Protein AF-A0AAI9LLB9-F1 (afdb_monomer_lite)

Radius of gyration: 18.87 Å; chains: 1; bounding box: 42×25×64 Å

pLDDT: mean 78.66, std 14.02, range [42.91, 91.62]

Sequence (119 aa):
MKSTIIDCLAELGWQKDSIVDAFSKTFETVVAPKKASVWLS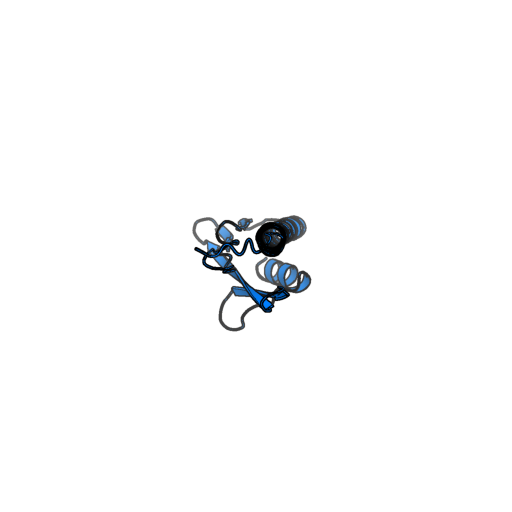FDQEGNRWWLRNGEFTSAGENVLAACHAIIPIGMPPNEIQKAVDALVAEMEYRITGAYSVRLLRQRDADTAPSSTSPF

Foldseek 3Di:
DLVLLVVLCVVVVWDADPPFQKTWDWDDAPVGIWIWIWHWDQDPVQQWIKTADTATDDPHDGQCNPQMFIGHPPRDSVVSSVRSVVSVVVVVVSVVVSRVVVVVVVVVVVPDDPPDDDD

Structure (mmCIF, N/CA/C/O backbone):
data_AF-A0AAI9LLB9-F1
#
_entry.id   AF-A0AAI9LLB9-F1
#
loop_
_atom_site.group_PDB
_atom_site.id
_atom_site.type_symbol
_atom_site.label_atom_id
_atom_site.label_alt_id
_atom_site.label_comp_id
_atom_site.label_asym_id
_atom_site.label_entity_id
_atom_site.label_seq_id
_atom_site.pdbx_PDB_ins_code
_atom_site.Cartn_x
_atom_site.Cartn_y
_atom_site.Cartn_z
_atom_site.occupancy
_atom_site.B_iso_or_equiv
_atom_site.auth_seq_id
_atom_site.auth_comp_id
_atom_site.auth_asym_id
_atom_site.auth_atom_id
_atom_site.pdbx_PDB_model_num
ATOM 1 N N . MET A 1 1 ? -6.741 -1.354 15.235 1.00 82.75 1 MET A N 1
ATOM 2 C CA . MET A 1 1 ? -6.997 -0.714 13.925 1.00 82.75 1 MET A CA 1
ATOM 3 C C . MET A 1 1 ? -5.705 -0.260 13.266 1.00 82.75 1 MET A C 1
ATOM 5 O O . MET A 1 1 ? -5.328 -0.900 12.303 1.00 82.75 1 MET A O 1
ATOM 9 N N . LYS A 1 2 ? -4.983 0.754 13.777 1.00 85.62 2 LYS A N 1
ATOM 10 C CA . LYS A 1 2 ? -3.661 1.112 13.218 1.00 85.62 2 LYS A CA 1
ATOM 11 C C . LYS A 1 2 ? -2.692 -0.079 13.213 1.00 85.62 2 LYS A C 1
ATOM 13 O O . LYS A 1 2 ? -2.080 -0.346 12.191 1.00 85.62 2 LYS A O 1
ATOM 18 N N . SER A 1 3 ? -2.603 -0.798 14.337 1.00 86.38 3 SER A N 1
ATOM 19 C CA . SER A 1 3 ? -1.828 -2.044 14.451 1.00 86.38 3 SER A CA 1
ATOM 20 C C . SER A 1 3 ? -2.258 -3.071 13.411 1.00 86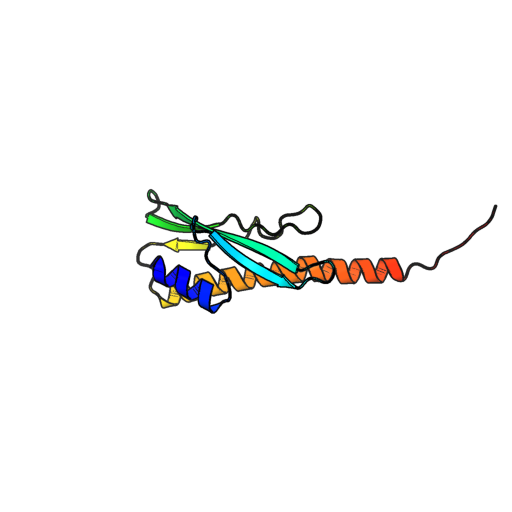.38 3 SER A C 1
ATOM 22 O O . SER A 1 3 ? -1.429 -3.525 12.655 1.00 86.38 3 SER A O 1
ATOM 24 N N . THR A 1 4 ? -3.562 -3.307 13.270 1.00 88.94 4 THR A N 1
ATOM 25 C CA . THR A 1 4 ? -4.120 -4.203 12.250 1.00 88.94 4 THR A CA 1
ATOM 26 C C . THR A 1 4 ? -3.649 -3.839 10.841 1.00 88.94 4 THR A C 1
ATOM 28 O O . THR A 1 4 ? -3.174 -4.705 10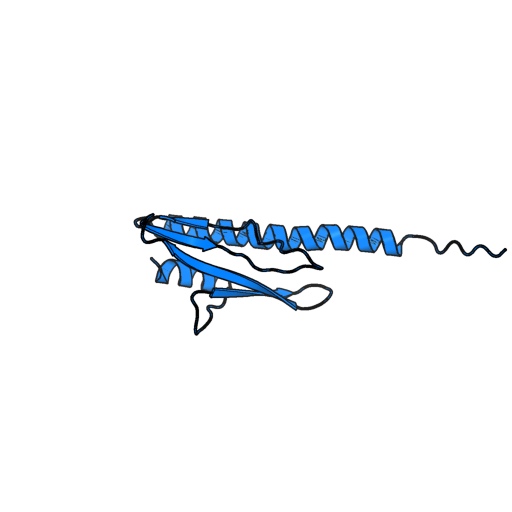.133 1.00 88.94 4 THR A O 1
ATOM 31 N N . ILE A 1 5 ? -3.702 -2.559 10.451 1.00 87.62 5 ILE A N 1
ATOM 32 C CA . ILE A 1 5 ? -3.212 -2.109 9.135 1.00 87.62 5 ILE A CA 1
ATOM 33 C C . ILE A 1 5 ? -1.702 -2.366 8.988 1.00 87.62 5 ILE A C 1
ATOM 35 O O . ILE A 1 5 ? -1.258 -2.804 7.930 1.00 87.62 5 ILE A O 1
ATOM 39 N N . ILE A 1 6 ? -0.920 -2.093 10.040 1.00 90.25 6 ILE A N 1
ATOM 40 C CA . ILE A 1 6 ? 0.526 -2.369 10.078 1.00 90.25 6 ILE A CA 1
ATOM 41 C C . ILE A 1 6 ? 0.792 -3.868 9.899 1.00 90.25 6 ILE A C 1
ATOM 43 O O . ILE A 1 6 ? 1.648 -4.227 9.097 1.00 90.25 6 ILE A O 1
ATOM 47 N N . ASP A 1 7 ? 0.058 -4.714 10.618 1.00 90.75 7 ASP A N 1
ATOM 48 C CA . ASP A 1 7 ? 0.217 -6.166 10.609 1.00 90.75 7 ASP A CA 1
ATOM 49 C C . ASP A 1 7 ? -0.132 -6.729 9.221 1.00 90.75 7 ASP A C 1
ATOM 51 O O . ASP A 1 7 ? 0.679 -7.448 8.644 1.00 90.75 7 ASP A O 1
ATOM 55 N N . CYS A 1 8 ? -1.249 -6.296 8.616 1.00 91.12 8 CYS A N 1
ATOM 56 C CA . CYS A 1 8 ? -1.618 -6.670 7.244 1.00 91.12 8 CYS A CA 1
ATOM 57 C C . CYS A 1 8 ? -0.514 -6.303 6.235 1.00 91.12 8 CYS A C 1
ATOM 59 O O . CYS A 1 8 ? -0.158 -7.092 5.365 1.00 91.12 8 CYS A O 1
ATOM 61 N N . LEU A 1 9 ? 0.048 -5.094 6.340 1.00 89.06 9 LEU A N 1
ATOM 62 C CA . LEU A 1 9 ? 1.127 -4.650 5.454 1.00 89.06 9 LEU A CA 1
ATOM 63 C C . LEU A 1 9 ? 2.407 -5.469 5.665 1.00 89.06 9 LEU A C 1
ATOM 65 O O . LEU A 1 9 ? 3.056 -5.850 4.688 1.00 89.06 9 LEU A O 1
ATOM 69 N N . ALA A 1 10 ? 2.750 -5.769 6.918 1.00 90.38 10 ALA A N 1
ATOM 70 C CA . ALA A 1 10 ? 3.906 -6.587 7.261 1.00 90.38 10 ALA A CA 1
ATOM 71 C C . ALA A 1 10 ? 3.779 -8.018 6.715 1.00 90.38 10 ALA A C 1
ATOM 73 O O . ALA A 1 10 ? 4.741 -8.534 6.144 1.00 90.38 10 ALA A O 1
ATOM 74 N N . GLU A 1 11 ? 2.594 -8.627 6.810 1.00 91.19 11 GLU A N 1
ATOM 75 C CA . GLU A 1 11 ? 2.294 -9.944 6.229 1.00 91.19 11 GLU A CA 1
ATOM 76 C C . GLU A 1 11 ? 2.462 -9.961 4.702 1.00 91.19 11 GLU A C 1
ATOM 78 O O . GLU A 1 11 ? 2.940 -10.942 4.134 1.00 91.19 11 GLU A O 1
ATOM 83 N N . LEU A 1 12 ? 2.162 -8.845 4.033 1.00 88.62 12 LEU A N 1
ATOM 84 C CA . LEU A 1 12 ? 2.352 -8.662 2.589 1.00 88.62 12 LEU A CA 1
ATOM 85 C C . LEU A 1 12 ? 3.792 -8.260 2.201 1.00 88.62 12 LEU A C 1
ATOM 87 O O . LEU A 1 12 ? 4.075 -7.947 1.035 1.00 88.62 12 LEU A O 1
ATOM 91 N N . GLY A 1 13 ? 4.716 -8.262 3.166 1.00 88.44 13 GLY A N 1
ATOM 92 C CA . GLY A 1 13 ? 6.140 -7.991 2.967 1.00 88.44 13 GLY A CA 1
ATOM 93 C C . GLY A 1 13 ? 6.510 -6.509 2.915 1.00 88.44 13 GLY A C 1
ATOM 94 O O . GLY A 1 13 ? 7.606 -6.174 2.462 1.00 88.44 13 GLY A O 1
ATOM 95 N N . TRP A 1 14 ? 5.625 -5.611 3.352 1.00 90.56 14 TRP A N 1
ATOM 96 C CA . TRP A 1 14 ? 5.940 -4.191 3.484 1.00 90.56 14 TRP A CA 1
ATOM 97 C C . TRP A 1 14 ? 6.598 -3.905 4.833 1.00 90.56 14 TRP A C 1
ATOM 99 O O . TRP A 1 14 ? 6.078 -4.227 5.897 1.00 90.56 14 TRP A O 1
ATOM 109 N N . GLN A 1 15 ? 7.748 -3.245 4.792 1.00 90.69 15 GLN A N 1
ATOM 110 C CA . GLN A 1 15 ? 8.524 -2.881 5.968 1.00 90.69 15 GLN A CA 1
ATOM 111 C C . GLN A 1 15 ? 8.150 -1.484 6.441 1.00 90.69 15 GLN A C 1
ATOM 113 O O . GLN A 1 15 ? 8.253 -0.517 5.681 1.00 90.69 15 GLN A O 1
ATOM 118 N N . LYS A 1 16 ? 7.743 -1.377 7.706 1.00 90.81 16 LYS A N 1
ATOM 119 C CA . LYS A 1 16 ? 7.469 -0.095 8.351 1.00 90.81 16 LYS A CA 1
ATOM 120 C C . LYS A 1 16 ? 8.772 0.670 8.603 1.00 90.81 16 LYS A C 1
ATOM 122 O O . LYS A 1 16 ? 9.742 0.103 9.103 1.00 90.81 16 LYS A O 1
ATOM 127 N N . ASP A 1 17 ? 8.765 1.961 8.304 1.00 88.56 17 ASP A N 1
ATOM 128 C CA . ASP A 1 17 ? 9.814 2.887 8.707 1.00 88.56 17 ASP A CA 1
ATOM 129 C C . ASP A 1 17 ? 9.786 3.115 10.233 1.00 88.56 17 ASP A C 1
ATOM 131 O O . ASP A 1 17 ? 8.734 3.103 10.880 1.00 88.56 17 ASP A O 1
ATOM 135 N N . SER A 1 18 ? 10.960 3.270 10.840 1.00 80.31 18 SER A N 1
ATOM 136 C CA . SER A 1 18 ? 11.090 3.415 12.293 1.00 80.31 18 SER A CA 1
ATOM 137 C C . SER A 1 18 ? 10.712 4.809 12.796 1.00 80.31 18 SER A C 1
ATOM 139 O O . SER A 1 18 ? 10.393 4.959 13.975 1.00 80.31 18 SER A O 1
ATOM 141 N N . ILE A 1 19 ? 10.746 5.816 11.922 1.00 79.88 19 ILE A N 1
ATOM 142 C CA . ILE A 1 19 ? 10.586 7.231 12.270 1.00 79.88 19 ILE A CA 1
ATOM 143 C C . ILE A 1 19 ? 9.216 7.740 11.827 1.00 79.88 19 ILE A C 1
ATOM 145 O O . ILE A 1 19 ? 8.572 8.499 12.551 1.00 79.88 19 ILE A O 1
ATOM 149 N N . VAL A 1 20 ? 8.754 7.319 10.651 1.00 83.69 20 VAL A N 1
ATOM 150 C CA . VAL A 1 20 ? 7.482 7.767 10.073 1.00 83.69 20 VAL A CA 1
ATOM 151 C C . VAL A 1 20 ? 6.510 6.607 9.884 1.00 83.69 20 VAL A C 1
ATOM 153 O O . VAL A 1 20 ? 6.903 5.453 9.758 1.00 83.69 20 VAL A O 1
ATOM 156 N N . ASP A 1 21 ? 5.211 6.902 9.808 1.00 88.00 21 ASP A N 1
ATOM 157 C CA . ASP A 1 21 ? 4.196 5.919 9.402 1.00 88.00 21 ASP A CA 1
ATOM 158 C C . ASP A 1 21 ? 4.227 5.692 7.876 1.00 88.00 21 ASP A C 1
ATOM 160 O O . ASP A 1 21 ? 3.209 5.753 7.189 1.00 88.00 21 ASP A O 1
ATOM 164 N N . ALA A 1 22 ? 5.422 5.460 7.335 1.00 88.75 22 ALA A N 1
ATOM 165 C CA . ALA A 1 22 ? 5.638 5.038 5.963 1.00 88.75 22 ALA A CA 1
ATOM 166 C C . ALA A 1 22 ? 5.981 3.550 5.936 1.00 88.75 22 ALA A C 1
ATOM 168 O O . ALA A 1 22 ? 6.595 3.014 6.858 1.00 88.75 22 ALA A O 1
ATOM 169 N N . PHE A 1 23 ? 5.593 2.889 4.860 1.00 91.62 23 PHE A N 1
ATOM 170 C CA . PHE A 1 23 ? 5.861 1.484 4.617 1.00 91.62 23 PHE A CA 1
ATOM 171 C C . PHE A 1 23 ? 6.526 1.362 3.273 1.00 91.62 23 PHE A C 1
ATOM 173 O O . PHE A 1 23 ? 6.181 2.085 2.341 1.00 91.62 23 PHE A O 1
ATOM 180 N N . SER A 1 24 ? 7.462 0.435 3.160 1.00 90.25 24 SER A N 1
ATOM 181 C CA . SER A 1 24 ? 8.192 0.253 1.924 1.00 90.25 24 SER A CA 1
ATOM 182 C C . SER A 1 24 ? 8.465 -1.197 1.597 1.00 90.25 24 SER A C 1
ATOM 184 O O . SER A 1 24 ? 8.664 -2.018 2.487 1.00 90.25 24 SER A O 1
ATOM 186 N N . LYS A 1 25 ? 8.480 -1.504 0.306 1.00 89.50 25 LYS A N 1
ATOM 187 C CA . LYS A 1 25 ? 8.771 -2.835 -0.219 1.00 89.50 25 LYS A CA 1
ATOM 188 C C . LYS A 1 25 ? 9.725 -2.695 -1.394 1.00 89.50 25 LYS A C 1
ATOM 190 O O . LYS A 1 25 ? 9.556 -1.815 -2.239 1.00 89.50 25 LYS A O 1
ATOM 195 N N . THR A 1 26 ? 10.752 -3.534 -1.428 1.00 85.25 26 THR A N 1
ATOM 196 C CA . THR A 1 26 ? 11.697 -3.573 -2.545 1.00 85.25 26 THR A CA 1
ATOM 197 C C . THR A 1 26 ? 11.177 -4.537 -3.599 1.00 85.25 26 THR A C 1
ATOM 199 O O . THR A 1 26 ? 10.858 -5.683 -3.296 1.00 85.25 26 THR A O 1
ATOM 202 N N . PHE A 1 27 ? 11.101 -4.061 -4.834 1.00 81.06 27 PHE A N 1
ATOM 203 C CA . PHE A 1 27 ? 10.728 -4.836 -6.003 1.00 81.06 27 PHE A CA 1
ATOM 204 C C . PHE A 1 27 ? 11.965 -5.060 -6.868 1.00 81.06 27 PHE A C 1
ATOM 206 O O . PHE A 1 27 ? 12.627 -4.101 -7.274 1.00 81.06 27 PHE A O 1
ATOM 213 N N . GLU A 1 28 ? 12.269 -6.322 -7.156 1.00 75.62 28 GLU A N 1
ATOM 214 C CA . GLU A 1 28 ? 13.297 -6.692 -8.127 1.00 75.62 28 GLU A CA 1
ATOM 215 C C . GLU A 1 28 ? 12.852 -6.239 -9.523 1.00 75.62 28 GLU A C 1
ATOM 217 O O . GLU A 1 28 ? 11.762 -6.576 -9.986 1.00 75.62 28 GLU A O 1
ATOM 222 N N . THR A 1 29 ? 13.681 -5.445 -10.201 1.00 67.00 29 THR A N 1
ATOM 223 C CA . THR A 1 29 ? 13.442 -5.042 -11.594 1.00 67.00 29 THR A CA 1
ATOM 224 C C . THR A 1 29 ? 14.685 -5.326 -12.423 1.00 67.00 29 THR A C 1
ATOM 226 O O . THR A 1 29 ? 15.789 -5.349 -11.889 1.00 67.00 29 THR A O 1
ATOM 229 N N . VAL A 1 30 ? 14.531 -5.493 -13.741 1.00 63.19 30 VAL A N 1
ATOM 230 C CA . VAL A 1 30 ? 15.660 -5.838 -14.632 1.00 63.19 30 VAL A CA 1
ATOM 231 C C . VAL A 1 30 ? 16.780 -4.799 -14.666 1.00 63.19 30 VAL A C 1
ATOM 233 O O . VAL A 1 30 ? 17.907 -5.150 -14.990 1.00 63.19 30 VAL A O 1
ATOM 236 N N . VAL A 1 31 ? 16.503 -3.538 -14.324 1.00 64.25 31 VAL A N 1
ATOM 237 C CA . VAL A 1 31 ? 17.543 -2.496 -14.294 1.00 64.25 31 VAL A CA 1
ATOM 238 C C . VAL A 1 31 ? 18.225 -2.430 -12.925 1.00 64.25 31 VAL A C 1
ATOM 240 O O . VAL A 1 31 ? 19.446 -2.356 -12.856 1.00 64.25 31 VAL A O 1
ATOM 243 N N . ALA A 1 32 ? 17.443 -2.424 -11.843 1.00 67.81 32 ALA A N 1
ATOM 244 C CA . ALA A 1 32 ? 17.915 -2.432 -10.457 1.00 67.81 32 ALA A CA 1
ATOM 245 C C . ALA A 1 32 ? 16.733 -2.675 -9.500 1.00 67.81 32 ALA A C 1
ATOM 247 O O . ALA A 1 32 ? 15.601 -2.311 -9.844 1.00 67.81 32 ALA A O 1
ATOM 248 N N . PRO A 1 33 ? 16.957 -3.193 -8.282 1.00 75.94 33 PRO A N 1
ATOM 249 C CA . PRO A 1 33 ? 15.926 -3.214 -7.251 1.00 75.94 33 PRO A CA 1
ATOM 250 C C . PRO A 1 33 ? 15.388 -1.801 -6.998 1.00 75.94 33 PRO A C 1
ATOM 252 O O . PRO A 1 33 ? 16.154 -0.845 -6.849 1.00 75.94 33 PRO A O 1
ATOM 255 N N . LYS A 1 34 ? 14.063 -1.653 -6.962 1.00 81.00 34 LYS A N 1
ATOM 256 C CA . LYS A 1 34 ? 13.399 -0.373 -6.703 1.00 81.00 34 LYS A CA 1
ATOM 257 C C . LYS A 1 34 ? 12.526 -0.450 -5.470 1.00 81.00 34 LYS A C 1
ATOM 259 O O . LYS A 1 34 ? 11.737 -1.373 -5.307 1.00 81.00 34 LYS A O 1
ATOM 264 N N . LYS A 1 35 ? 12.643 0.565 -4.623 1.00 84.00 35 LYS A N 1
ATOM 265 C CA . LYS A 1 35 ? 11.832 0.717 -3.420 1.00 84.00 35 LYS A CA 1
ATOM 266 C C . LYS A 1 35 ? 10.506 1.384 -3.784 1.00 84.00 35 LYS A C 1
ATOM 268 O O . LYS A 1 35 ? 10.511 2.470 -4.358 1.00 84.00 35 LYS A O 1
ATOM 273 N N . ALA A 1 36 ? 9.396 0.731 -3.462 1.00 87.38 36 ALA A N 1
ATOM 274 C CA . ALA A 1 36 ? 8.087 1.363 -3.393 1.00 87.38 36 ALA A CA 1
ATOM 275 C C . ALA A 1 36 ? 7.834 1.824 -1.960 1.00 87.38 36 ALA A C 1
ATOM 277 O O . ALA A 1 36 ? 8.190 1.104 -1.025 1.00 87.38 36 ALA A O 1
ATOM 278 N N . SER A 1 37 ? 7.197 2.978 -1.795 1.00 88.25 37 SER A N 1
ATOM 279 C CA . SER A 1 37 ? 6.818 3.518 -0.488 1.00 88.25 37 SER A CA 1
ATOM 280 C C . SER A 1 37 ? 5.341 3.909 -0.468 1.00 88.25 37 SER A C 1
ATOM 282 O O . SER A 1 37 ? 4.810 4.358 -1.478 1.00 88.25 37 SER A O 1
ATOM 284 N N . VAL A 1 38 ? 4.671 3.758 0.671 1.00 90.12 38 VAL A N 1
ATOM 285 C CA . VAL A 1 38 ? 3.301 4.228 0.920 1.00 90.12 38 VAL A CA 1
ATOM 286 C C . VAL A 1 38 ? 3.224 4.838 2.313 1.00 90.12 38 VAL A C 1
ATOM 288 O O . VAL A 1 38 ? 3.870 4.356 3.240 1.00 90.12 38 VAL A O 1
ATOM 291 N N . TRP A 1 39 ? 2.429 5.892 2.480 1.00 90.88 39 TRP A N 1
ATOM 292 C CA . TRP A 1 39 ? 2.267 6.579 3.756 1.00 90.88 39 TRP A CA 1
ATOM 293 C C . TRP A 1 39 ? 0.897 6.294 4.350 1.00 90.88 39 TRP A C 1
ATOM 295 O O . TRP A 1 39 ? -0.129 6.445 3.684 1.00 90.88 39 TRP A O 1
ATOM 305 N N . LEU A 1 40 ? 0.891 5.933 5.628 1.00 91.12 40 LEU A N 1
ATOM 306 C CA . LEU A 1 40 ? -0.300 5.839 6.449 1.00 91.12 40 LEU A CA 1
ATOM 307 C C . LEU A 1 40 ? -0.481 7.157 7.203 1.00 91.12 40 LEU A C 1
ATOM 309 O O . LEU A 1 40 ? 0.328 7.532 8.048 1.00 91.12 40 LEU A O 1
ATOM 313 N N . SER A 1 41 ? -1.573 7.854 6.921 1.00 90.50 41 SER A N 1
ATOM 314 C CA . SER A 1 41 ? -1.953 9.082 7.618 1.00 90.50 41 SER A CA 1
ATOM 315 C C . SER A 1 41 ? -3.342 8.949 8.217 1.00 90.50 41 SER A C 1
ATOM 317 O O . SER A 1 41 ? -4.227 8.345 7.613 1.00 90.50 41 SER A O 1
ATOM 319 N N . PHE A 1 42 ? -3.538 9.530 9.395 1.00 88.44 42 PHE A N 1
ATOM 320 C CA . PHE A 1 42 ? -4.847 9.592 10.025 1.00 88.44 42 PHE A CA 1
ATOM 321 C C . PHE A 1 42 ? -5.524 10.927 9.715 1.00 88.44 42 PHE A C 1
ATOM 323 O O . PHE A 1 42 ? -4.958 11.985 9.981 1.00 88.44 42 PHE A O 1
ATOM 330 N N . ASP A 1 43 ? -6.727 10.864 9.156 1.00 88.94 43 ASP A N 1
ATOM 331 C CA . ASP A 1 43 ? -7.597 12.011 8.924 1.00 88.94 43 ASP A CA 1
ATOM 332 C C . ASP A 1 43 ? -8.557 12.134 10.115 1.00 88.94 43 ASP A C 1
ATOM 334 O O . ASP A 1 43 ? -9.492 11.338 10.258 1.00 88.94 43 ASP A O 1
ATOM 338 N N . GLN A 1 44 ? -8.281 13.106 10.992 1.00 84.25 44 GLN A N 1
ATOM 339 C CA . GLN A 1 44 ? -9.096 13.381 12.180 1.00 84.25 44 GLN A CA 1
ATOM 340 C C . GLN A 1 44 ? -10.482 13.923 11.817 1.00 84.25 44 GLN A C 1
ATOM 342 O O . GLN A 1 44 ? -11.448 13.614 12.508 1.00 84.25 44 GLN A O 1
ATOM 347 N N . GLU A 1 45 ? -10.591 14.697 10.738 1.00 84.06 45 GLU A N 1
ATOM 348 C CA . GLU A 1 45 ? -11.838 15.344 10.323 1.00 84.06 45 GLU A CA 1
ATOM 349 C C . GLU A 1 45 ? -12.808 14.321 9.721 1.00 84.06 45 GLU A C 1
ATOM 351 O O . GLU A 1 45 ? -13.997 14.311 10.032 1.00 84.06 45 GLU A O 1
ATOM 356 N N . GLY A 1 46 ? -12.282 13.392 8.918 1.00 77.75 46 GLY A N 1
ATOM 357 C CA . GLY A 1 46 ? -13.046 12.283 8.344 1.00 77.75 46 GLY A CA 1
ATOM 358 C C . GLY A 1 46 ? -13.117 11.022 9.209 1.00 77.75 46 GLY A C 1
ATOM 359 O O . GLY A 1 46 ? -13.701 10.033 8.765 1.00 77.75 46 GLY A O 1
ATOM 360 N N . ASN A 1 47 ? -12.491 11.023 10.392 1.00 86.50 47 ASN A N 1
ATOM 361 C CA . ASN A 1 47 ? -12.365 9.875 11.296 1.00 86.50 47 ASN A CA 1
ATOM 362 C C . ASN A 1 47 ? -11.957 8.579 10.558 1.00 86.50 47 ASN A C 1
ATOM 364 O O . ASN A 1 47 ? -12.608 7.534 10.664 1.00 86.50 47 ASN A O 1
ATOM 368 N N . ARG A 1 48 ? -10.901 8.657 9.740 1.00 89.69 48 ARG A N 1
ATOM 369 C CA . ARG A 1 48 ? -10.509 7.591 8.800 1.00 89.69 48 ARG A CA 1
ATOM 370 C C . ARG A 1 48 ? -9.003 7.534 8.579 1.00 89.69 48 ARG A C 1
ATOM 372 O O . ARG A 1 48 ? -8.303 8.541 8.616 1.00 89.69 48 ARG A O 1
ATOM 379 N N . TRP A 1 49 ? -8.500 6.338 8.317 1.00 89.75 49 TRP A N 1
ATOM 380 C CA . TRP A 1 49 ? -7.113 6.098 7.940 1.00 89.75 49 TRP A CA 1
ATOM 381 C C . TRP A 1 49 ? -6.957 6.155 6.425 1.00 89.75 49 TRP A C 1
ATOM 383 O O . TRP A 1 49 ? -7.792 5.645 5.683 1.00 89.75 49 TRP A O 1
ATOM 393 N N . TRP A 1 50 ? -5.869 6.765 5.973 1.00 89.75 50 TRP A N 1
ATOM 394 C CA . TRP A 1 50 ? -5.502 6.869 4.569 1.00 89.75 50 TRP A CA 1
ATOM 395 C C . TRP A 1 50 ? -4.170 6.179 4.337 1.00 89.75 50 TRP A C 1
ATOM 397 O O . TRP A 1 50 ? -3.175 6.562 4.947 1.00 89.75 50 TRP A O 1
ATOM 407 N N . LEU A 1 51 ? -4.149 5.225 3.413 1.00 88.19 51 LEU A N 1
ATOM 408 C CA . LEU A 1 51 ? -2.932 4.749 2.767 1.00 88.19 51 LEU A CA 1
ATOM 409 C C . LEU A 1 51 ? -2.805 5.510 1.454 1.00 88.19 51 LEU A C 1
ATOM 411 O O . LEU A 1 51 ? -3.615 5.307 0.554 1.00 88.19 51 LEU A O 1
ATOM 415 N N . ARG A 1 52 ? -1.859 6.442 1.362 1.00 85.12 52 ARG A N 1
ATOM 416 C CA . ARG A 1 52 ? -1.739 7.351 0.215 1.00 85.12 52 ARG A CA 1
ATOM 417 C C . ARG A 1 52 ? -0.291 7.649 -0.141 1.00 85.12 52 ARG A C 1
ATOM 419 O O . ARG A 1 52 ? 0.638 7.213 0.538 1.00 85.12 52 ARG A O 1
ATOM 426 N N . ASN A 1 53 ? -0.139 8.449 -1.193 1.00 76.81 53 ASN A N 1
ATOM 427 C CA . ASN A 1 53 ? 1.137 8.932 -1.703 1.00 76.81 53 ASN A CA 1
ATOM 428 C C . ASN A 1 53 ? 2.061 7.785 -2.103 1.00 76.81 53 ASN A C 1
ATOM 430 O O . ASN A 1 53 ? 3.242 7.851 -1.817 1.00 76.81 53 ASN A O 1
ATOM 434 N N . GLY A 1 54 ? 1.538 6.738 -2.746 1.00 77.81 54 GLY A N 1
ATOM 435 C CA . GLY A 1 54 ? 2.387 5.677 -3.273 1.00 77.81 54 GLY A CA 1
ATOM 436 C C . GLY A 1 54 ? 3.520 6.274 -4.115 1.00 77.81 54 GLY A C 1
ATOM 437 O O . GLY A 1 54 ? 3.262 6.997 -5.078 1.00 77.81 54 GLY A O 1
ATOM 438 N N . GLU A 1 55 ? 4.767 6.015 -3.737 1.00 77.62 55 GLU A N 1
ATOM 439 C CA . GLU A 1 55 ? 5.947 6.496 -4.446 1.00 77.62 55 GLU A CA 1
ATOM 440 C C . GLU A 1 55 ? 6.705 5.308 -5.024 1.00 77.62 55 GLU A C 1
ATOM 442 O O . GLU A 1 55 ? 7.256 4.479 -4.301 1.00 77.62 55 GLU A O 1
ATOM 447 N N . PHE A 1 56 ? 6.712 5.227 -6.352 1.00 74.50 56 PHE A N 1
ATOM 448 C CA . PHE A 1 56 ? 7.547 4.307 -7.109 1.00 74.50 56 PHE A CA 1
ATOM 449 C C . PHE A 1 56 ? 7.904 4.941 -8.450 1.00 74.50 56 PHE A C 1
ATOM 451 O O . PHE A 1 56 ? 7.116 4.936 -9.402 1.00 74.50 56 PHE A O 1
ATOM 458 N N . THR A 1 57 ? 9.112 5.492 -8.527 1.00 70.62 57 THR A N 1
ATOM 459 C CA . THR A 1 57 ? 9.565 6.206 -9.721 1.00 70.62 57 THR A CA 1
ATOM 460 C C . THR A 1 57 ? 10.174 5.244 -10.738 1.00 70.62 57 THR A C 1
ATOM 462 O O . THR A 1 57 ? 11.253 4.666 -10.549 1.00 70.62 57 THR A O 1
ATOM 465 N N . SER A 1 58 ? 9.508 5.104 -11.884 1.00 63.97 58 SER A N 1
ATOM 466 C CA . SER A 1 58 ? 9.967 4.290 -13.007 1.00 63.97 58 SER A CA 1
ATOM 467 C C . SER A 1 58 ? 10.254 5.124 -14.257 1.00 63.97 58 SER A C 1
ATOM 469 O O . SER A 1 58 ? 9.376 5.390 -15.069 1.00 63.97 58 SER A O 1
ATOM 471 N N . ALA A 1 59 ? 11.529 5.479 -14.456 1.00 60.28 59 ALA A N 1
ATOM 472 C CA . ALA A 1 59 ? 12.026 6.331 -15.550 1.00 60.28 59 ALA A CA 1
ATOM 473 C C . ALA A 1 59 ? 11.228 7.639 -15.711 1.00 60.28 59 ALA A C 1
ATOM 475 O O . ALA A 1 59 ? 10.688 7.925 -16.774 1.00 60.28 59 ALA A O 1
ATOM 476 N N . GLY A 1 60 ? 11.145 8.402 -14.619 1.00 67.06 60 GLY A N 1
ATOM 477 C CA . GLY A 1 60 ? 10.552 9.741 -14.597 1.00 67.06 60 GLY A CA 1
ATOM 478 C C . GLY A 1 60 ? 9.073 9.804 -14.216 1.00 67.06 60 GLY A C 1
ATOM 479 O O . GLY A 1 60 ? 8.583 10.900 -13.974 1.00 67.06 60 GLY A O 1
ATOM 480 N N . GLU A 1 61 ? 8.376 8.670 -14.103 1.00 71.56 61 GLU A N 1
ATOM 481 C CA . GLU A 1 61 ? 6.951 8.641 -13.745 1.00 71.56 61 GLU A CA 1
ATOM 482 C C . GLU A 1 61 ? 6.709 7.899 -12.426 1.00 71.56 61 GLU A C 1
ATOM 484 O O . GLU A 1 61 ? 7.287 6.832 -12.196 1.00 71.56 61 GLU A O 1
ATOM 489 N N . ASN A 1 62 ? 5.853 8.461 -11.565 1.00 77.31 62 ASN A N 1
ATOM 490 C CA . ASN A 1 62 ? 5.415 7.808 -10.335 1.00 77.31 62 ASN A CA 1
ATOM 491 C C . ASN A 1 62 ? 4.169 6.953 -10.602 1.00 77.31 62 ASN A C 1
ATOM 493 O O . ASN A 1 62 ? 3.044 7.448 -10.639 1.00 77.31 62 ASN A O 1
ATOM 497 N N . VAL A 1 63 ? 4.385 5.648 -10.745 1.00 79.06 63 VAL A N 1
ATOM 498 C CA . VAL A 1 63 ? 3.349 4.684 -11.146 1.00 79.06 63 VAL A CA 1
ATOM 499 C C . VAL A 1 63 ? 2.314 4.446 -10.032 1.00 79.06 63 VAL A C 1
ATOM 501 O O . VAL A 1 63 ? 1.179 4.049 -10.297 1.00 79.06 63 VAL A O 1
ATOM 504 N N . LEU A 1 64 ? 2.685 4.718 -8.778 1.00 82.62 64 LEU A N 1
ATOM 505 C CA . LEU A 1 64 ? 1.836 4.500 -7.606 1.00 82.62 64 LEU A CA 1
ATOM 506 C C . LEU A 1 64 ? 1.110 5.763 -7.128 1.00 82.62 64 LEU A C 1
ATOM 508 O O . LEU A 1 64 ? 0.351 5.687 -6.165 1.00 82.62 64 LEU A O 1
ATOM 512 N N . ALA A 1 65 ? 1.280 6.902 -7.809 1.00 78.12 65 ALA A N 1
ATOM 513 C CA . ALA A 1 65 ? 0.681 8.175 -7.399 1.00 78.12 65 ALA A CA 1
ATOM 514 C C . ALA A 1 65 ? -0.854 8.114 -7.274 1.00 78.12 65 ALA A C 1
ATOM 516 O O . ALA A 1 65 ? -1.440 8.815 -6.452 1.00 78.12 65 ALA A O 1
ATOM 517 N N . ALA A 1 66 ? -1.506 7.264 -8.073 1.00 79.12 66 ALA A N 1
ATOM 518 C CA . ALA A 1 66 ? -2.954 7.067 -8.043 1.00 79.12 66 ALA A CA 1
ATOM 519 C C . ALA A 1 66 ? -3.417 5.992 -7.038 1.00 79.12 66 ALA A C 1
ATOM 521 O O . ALA A 1 66 ? -4.612 5.914 -6.744 1.00 79.12 66 ALA A O 1
ATOM 522 N N . CYS A 1 67 ? -2.508 5.172 -6.499 1.00 85.69 67 CYS A N 1
ATOM 523 C CA . CYS A 1 67 ? -2.853 4.109 -5.559 1.00 85.69 67 CYS A CA 1
ATOM 524 C C . CYS A 1 67 ? -3.095 4.691 -4.166 1.00 85.69 67 CYS A C 1
ATOM 526 O O . CYS A 1 67 ? -2.179 5.209 -3.522 1.00 85.69 67 CYS A O 1
ATOM 528 N N . HIS A 1 68 ? -4.332 4.578 -3.692 1.00 87.94 68 HIS A N 1
ATOM 529 C CA . HIS A 1 68 ? -4.708 4.965 -2.342 1.00 87.94 68 HIS A CA 1
ATOM 530 C C . HIS A 1 68 ? -5.840 4.082 -1.814 1.00 87.94 68 HIS A C 1
ATOM 532 O O . HIS A 1 68 ? -6.653 3.576 -2.585 1.00 87.94 68 HIS A O 1
ATOM 538 N N . ALA A 1 69 ? -5.901 3.917 -0.495 1.00 89.38 69 ALA A N 1
ATOM 539 C CA . ALA A 1 69 ? -7.012 3.268 0.189 1.00 89.38 69 ALA A CA 1
ATOM 540 C C . ALA A 1 69 ? -7.474 4.109 1.376 1.00 89.38 69 ALA A C 1
ATOM 542 O O . ALA A 1 69 ? -6.672 4.733 2.075 1.00 89.38 69 ALA A O 1
ATOM 543 N N . ILE A 1 70 ? -8.785 4.095 1.601 1.00 89.88 70 ILE A N 1
ATOM 544 C CA . ILE A 1 70 ? -9.444 4.800 2.696 1.00 89.88 70 ILE A CA 1
ATOM 545 C C . ILE A 1 70 ? -10.074 3.748 3.602 1.00 89.88 70 ILE A C 1
ATOM 547 O O . ILE A 1 70 ? -10.865 2.927 3.146 1.00 89.88 70 ILE A O 1
ATOM 551 N N . ILE A 1 71 ? -9.729 3.786 4.883 1.00 90.00 71 ILE A N 1
ATOM 552 C CA . ILE A 1 71 ? -10.156 2.816 5.890 1.00 90.00 71 ILE A CA 1
ATOM 553 C C . ILE A 1 71 ? -10.895 3.584 6.998 1.00 90.00 71 ILE A C 1
ATOM 555 O O . ILE A 1 71 ? -10.252 4.227 7.834 1.00 90.00 71 ILE A O 1
ATOM 559 N N . PRO A 1 72 ? -12.240 3.579 7.009 1.00 88.69 72 PRO A N 1
ATOM 560 C CA . PRO A 1 72 ? -13.031 4.259 8.032 1.00 88.69 72 PRO A CA 1
ATOM 561 C C . PRO A 1 72 ? -12.786 3.696 9.434 1.00 88.69 72 PRO A C 1
ATOM 563 O O . PRO A 1 72 ? -12.557 2.495 9.609 1.00 88.69 72 PRO A O 1
ATOM 566 N N . ILE A 1 73 ? -12.899 4.542 10.461 1.00 85.19 73 ILE A N 1
ATOM 567 C CA . ILE A 1 73 ? -12.939 4.044 11.838 1.00 85.19 73 ILE A CA 1
ATOM 568 C C . ILE A 1 73 ? -14.202 3.212 12.053 1.00 85.19 73 ILE A C 1
ATOM 570 O O . ILE A 1 73 ? -15.292 3.571 11.622 1.00 85.19 73 ILE A O 1
ATOM 574 N N . GLY A 1 74 ? -14.033 2.081 12.732 1.00 85.19 74 GLY A N 1
ATOM 575 C CA . GLY A 1 74 ? -15.088 1.092 12.944 1.00 85.19 74 GLY A CA 1
ATOM 576 C C . GLY A 1 74 ? -15.179 0.027 11.851 1.00 85.19 74 GLY A C 1
ATOM 577 O O . GLY A 1 74 ? -15.925 -0.930 12.035 1.00 85.19 74 GLY A O 1
ATOM 578 N N . MET A 1 75 ? -14.399 0.135 10.766 1.00 89.31 75 MET A N 1
ATOM 579 C CA . MET A 1 75 ? -14.292 -0.938 9.775 1.00 89.31 75 MET A CA 1
ATOM 580 C C . MET A 1 75 ? -13.811 -2.237 10.452 1.00 89.31 75 MET A C 1
ATOM 582 O O . MET A 1 75 ? -12.830 -2.202 11.210 1.00 89.31 75 MET A O 1
ATOM 586 N N . PRO A 1 76 ? -14.492 -3.376 10.233 1.00 90.25 76 PRO A N 1
ATOM 587 C CA . PRO A 1 76 ? -14.141 -4.624 10.889 1.00 90.25 76 PRO A CA 1
ATOM 588 C C . PRO A 1 76 ? -12.806 -5.175 10.349 1.00 90.25 76 PRO A C 1
ATOM 590 O O . PRO A 1 76 ? -12.454 -4.926 9.194 1.00 90.25 76 PRO A O 1
ATOM 593 N N . PRO A 1 77 ? -12.035 -5.935 11.153 1.00 88.12 77 PRO A N 1
ATOM 594 C CA . PRO A 1 77 ? -10.677 -6.360 10.788 1.00 88.12 77 PRO A CA 1
ATOM 595 C C . PRO A 1 77 ? -10.573 -7.119 9.457 1.00 88.12 77 PRO A C 1
ATOM 597 O O . PRO A 1 77 ? -9.609 -6.951 8.721 1.00 88.12 77 PRO A O 1
ATOM 600 N N . ASN A 1 78 ? -11.584 -7.920 9.123 1.00 89.62 78 ASN A N 1
ATOM 601 C CA . ASN A 1 78 ? -11.664 -8.654 7.860 1.00 89.62 78 ASN A CA 1
ATOM 602 C C . ASN A 1 78 ? -11.825 -7.733 6.636 1.00 89.62 78 ASN A C 1
ATOM 604 O O . ASN A 1 78 ? -11.313 -8.043 5.565 1.00 89.62 78 ASN A O 1
ATOM 608 N N . GLU A 1 79 ? -12.540 -6.617 6.770 1.00 90.69 79 GLU A N 1
ATOM 609 C CA . GLU A 1 79 ? -12.669 -5.618 5.708 1.00 90.69 79 GLU A CA 1
ATOM 610 C C . GLU A 1 79 ? -11.413 -4.760 5.588 1.00 90.69 79 GLU A C 1
ATOM 612 O O . GLU A 1 79 ? -11.008 -4.446 4.471 1.00 90.69 79 GLU A O 1
ATOM 617 N N . ILE A 1 80 ? -10.751 -4.463 6.713 1.00 89.50 80 ILE A N 1
ATOM 618 C CA . ILE A 1 80 ? -9.431 -3.819 6.712 1.00 89.50 80 ILE A CA 1
ATOM 619 C C . ILE A 1 80 ? -8.442 -4.670 5.913 1.00 89.50 80 ILE A C 1
ATOM 621 O O . ILE A 1 80 ? -7.797 -4.143 5.012 1.00 89.50 80 ILE A O 1
ATOM 625 N N . GLN A 1 81 ? -8.373 -5.978 6.193 1.00 90.62 81 GLN A N 1
AT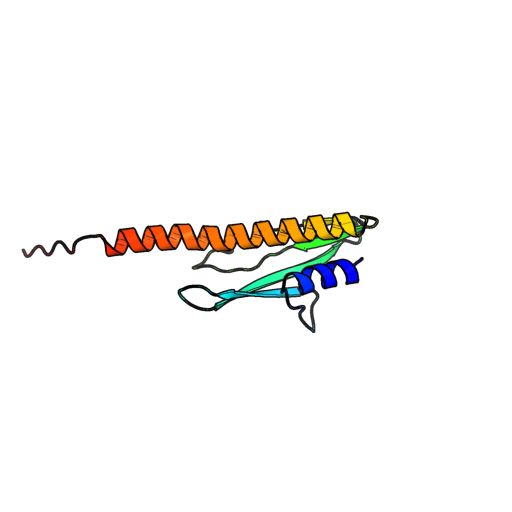OM 626 C CA . GLN A 1 81 ? -7.512 -6.903 5.453 1.00 90.62 81 GLN A CA 1
ATOM 627 C C . GLN A 1 81 ? -7.806 -6.843 3.952 1.00 90.62 81 GLN A C 1
ATOM 629 O O . GLN A 1 81 ? -6.908 -6.576 3.165 1.00 90.62 81 GLN A O 1
ATOM 634 N N . LYS A 1 82 ? -9.077 -6.987 3.553 1.00 91.12 82 LYS A N 1
ATOM 635 C CA . LYS A 1 82 ? -9.475 -6.925 2.137 1.00 91.12 82 LYS A CA 1
ATOM 636 C C . LYS A 1 82 ? -9.092 -5.606 1.468 1.00 91.12 82 LYS A C 1
ATOM 638 O O . LYS A 1 82 ? -8.687 -5.612 0.310 1.00 91.12 82 LYS A O 1
ATOM 643 N N . ALA A 1 83 ? -9.243 -4.480 2.165 1.00 90.31 83 ALA A N 1
ATOM 644 C CA . ALA A 1 83 ? -8.887 -3.169 1.633 1.00 90.31 83 ALA A CA 1
ATOM 645 C C . ALA A 1 83 ? -7.369 -3.026 1.441 1.00 90.31 83 ALA A C 1
ATOM 647 O O . ALA A 1 83 ? -6.928 -2.491 0.423 1.00 90.31 83 ALA A O 1
ATOM 648 N N . VAL A 1 84 ? -6.574 -3.524 2.394 1.00 90.25 84 VAL A N 1
ATOM 649 C CA . VAL A 1 84 ? -5.109 -3.539 2.298 1.00 90.25 84 VAL A CA 1
ATOM 650 C C . VAL A 1 84 ? -4.649 -4.490 1.188 1.00 90.25 84 VAL A C 1
ATOM 652 O O . VAL A 1 84 ? -3.846 -4.082 0.352 1.00 90.25 84 VAL A O 1
ATOM 655 N N . ASP A 1 85 ? -5.209 -5.698 1.109 1.00 90.81 85 ASP A N 1
ATOM 656 C CA . ASP A 1 85 ? -4.909 -6.678 0.057 1.00 90.81 85 ASP A CA 1
ATOM 657 C C . ASP A 1 85 ? -5.220 -6.114 -1.333 1.00 90.81 85 ASP A C 1
ATOM 659 O O . ASP A 1 85 ? -4.393 -6.199 -2.239 1.00 90.81 85 ASP A O 1
ATOM 663 N N . ALA A 1 86 ? -6.391 -5.489 -1.504 1.00 90.19 86 ALA A N 1
ATOM 664 C CA . ALA A 1 86 ? -6.790 -4.874 -2.767 1.00 90.19 86 ALA A CA 1
ATOM 665 C C . ALA A 1 86 ? -5.844 -3.736 -3.172 1.00 90.19 86 ALA A C 1
ATOM 667 O O . ALA A 1 86 ? -5.473 -3.628 -4.341 1.00 90.19 86 ALA A O 1
ATOM 668 N N . LEU A 1 87 ? -5.419 -2.908 -2.211 1.00 88.94 87 LEU A N 1
ATOM 669 C CA . LEU A 1 87 ? -4.450 -1.848 -2.467 1.00 88.94 87 LEU A CA 1
ATOM 670 C C . LEU A 1 87 ? -3.105 -2.422 -2.917 1.00 88.94 87 LEU A C 1
ATOM 672 O O . LEU A 1 87 ? -2.549 -1.959 -3.911 1.00 88.94 87 LEU A O 1
ATOM 676 N N . VAL A 1 88 ? -2.578 -3.411 -2.194 1.00 89.00 88 VAL A N 1
ATOM 677 C CA . VAL A 1 88 ? -1.282 -4.017 -2.517 1.00 89.00 88 VAL A CA 1
ATOM 678 C C . VAL A 1 88 ? -1.342 -4.727 -3.867 1.00 89.00 88 VAL A C 1
ATOM 680 O O . VAL A 1 88 ? -0.444 -4.527 -4.682 1.00 89.00 88 VAL A O 1
ATOM 683 N N . ALA A 1 89 ? -2.417 -5.461 -4.158 1.00 88.62 89 ALA A N 1
ATOM 684 C CA . ALA A 1 89 ? -2.620 -6.098 -5.456 1.00 88.62 89 ALA A CA 1
ATOM 685 C C . ALA A 1 89 ? -2.648 -5.075 -6.606 1.00 88.62 89 ALA A C 1
ATOM 687 O O . ALA A 1 89 ? -2.002 -5.284 -7.631 1.00 88.62 89 ALA A O 1
ATOM 688 N N . GLU A 1 90 ? -3.330 -3.938 -6.431 1.00 88.88 90 GLU A N 1
ATOM 689 C CA . GLU A 1 90 ? -3.345 -2.853 -7.420 1.00 88.88 90 GLU A CA 1
ATOM 690 C C . GLU A 1 90 ? -1.950 -2.227 -7.601 1.00 88.88 90 GLU A C 1
ATOM 692 O O . GLU A 1 90 ? -1.520 -1.971 -8.729 1.00 88.88 90 GLU A O 1
ATOM 697 N N . MET A 1 91 ? -1.204 -2.006 -6.512 1.00 86.44 91 MET A N 1
ATOM 698 C CA . MET A 1 91 ? 0.175 -1.509 -6.580 1.00 86.44 91 MET A CA 1
ATOM 699 C C . MET A 1 91 ? 1.079 -2.469 -7.363 1.00 86.44 91 MET A C 1
ATOM 701 O O . MET A 1 91 ? 1.796 -2.040 -8.268 1.00 86.44 91 MET A O 1
ATOM 705 N N . GLU A 1 92 ? 1.026 -3.765 -7.058 1.00 84.88 92 GLU A N 1
ATOM 706 C CA . GLU A 1 92 ? 1.822 -4.793 -7.734 1.00 84.88 92 GLU A CA 1
ATOM 707 C C . GLU A 1 92 ? 1.429 -4.955 -9.207 1.00 84.88 92 GLU A C 1
ATOM 709 O O . GLU A 1 92 ? 2.307 -5.071 -10.071 1.00 84.88 92 GLU A O 1
ATOM 714 N N . TYR A 1 93 ? 0.131 -4.880 -9.518 1.00 84.81 93 TYR A N 1
ATOM 715 C CA . TYR A 1 93 ? -0.374 -4.889 -10.889 1.00 84.81 93 TYR A CA 1
ATOM 716 C C . TYR A 1 93 ? 0.182 -3.711 -11.693 1.00 84.81 93 TYR A C 1
ATOM 718 O O . TYR A 1 93 ? 0.694 -3.897 -12.799 1.00 84.81 93 TYR A O 1
ATOM 726 N N . ARG A 1 94 ? 0.166 -2.500 -11.129 1.00 83.06 94 ARG A N 1
ATOM 727 C CA . ARG A 1 94 ? 0.712 -1.308 -11.790 1.00 83.06 94 ARG A CA 1
ATOM 728 C C . ARG A 1 94 ? 2.224 -1.351 -11.957 1.00 83.06 94 ARG A C 1
ATOM 730 O O . ARG A 1 94 ? 2.719 -0.986 -13.023 1.00 83.06 94 ARG A O 1
ATOM 737 N N . ILE A 1 95 ? 2.958 -1.818 -10.946 1.00 80.81 95 ILE A N 1
ATOM 738 C CA . ILE A 1 95 ? 4.416 -1.997 -11.026 1.00 80.81 95 ILE A CA 1
ATOM 739 C C . ILE A 1 95 ? 4.754 -2.987 -12.148 1.00 80.81 95 ILE A C 1
ATOM 741 O O . ILE A 1 95 ? 5.564 -2.676 -13.025 1.00 80.81 95 ILE A O 1
ATOM 745 N N . THR A 1 96 ? 4.079 -4.139 -12.172 1.00 76.31 96 THR A N 1
ATOM 746 C CA . THR A 1 96 ? 4.245 -5.166 -13.210 1.00 76.31 96 THR A CA 1
ATOM 747 C C . THR A 1 96 ? 3.835 -4.656 -14.589 1.00 76.31 96 THR A C 1
ATOM 749 O O . THR A 1 96 ? 4.527 -4.923 -15.570 1.00 76.31 96 THR A O 1
ATOM 752 N N . GLY A 1 97 ? 2.745 -3.894 -14.693 1.00 72.50 97 GLY A N 1
ATOM 753 C CA . GLY A 1 97 ? 2.252 -3.324 -15.947 1.00 72.50 97 GLY A CA 1
ATOM 754 C C . GLY A 1 97 ? 3.213 -2.296 -16.544 1.00 72.50 97 GLY A C 1
ATOM 755 O O . GLY A 1 97 ? 3.591 -2.404 -17.713 1.00 72.50 97 GLY A O 1
ATOM 756 N N . ALA A 1 98 ? 3.692 -1.351 -15.730 1.00 71.56 98 ALA A N 1
ATOM 757 C CA . ALA A 1 98 ? 4.690 -0.364 -16.145 1.00 71.56 98 ALA A CA 1
ATOM 758 C C . ALA A 1 98 ? 6.001 -1.021 -16.607 1.00 71.56 98 ALA A C 1
ATOM 760 O O . ALA A 1 98 ? 6.692 -0.507 -17.490 1.00 71.56 98 ALA A O 1
ATOM 761 N N . TYR A 1 99 ? 6.334 -2.170 -16.024 1.00 62.38 99 TYR A N 1
ATOM 762 C CA . TYR A 1 99 ? 7.482 -2.970 -16.412 1.00 62.38 99 TYR A CA 1
ATOM 763 C C . TYR A 1 99 ? 7.239 -3.790 -17.699 1.00 62.38 99 TYR A C 1
ATOM 765 O O . TYR A 1 99 ? 8.053 -3.744 -18.621 1.00 62.38 99 TYR A O 1
ATOM 773 N N . SER A 1 100 ? 6.096 -4.470 -17.817 1.00 58.06 100 SER A N 1
ATOM 774 C CA . SER A 1 100 ? 5.749 -5.351 -18.947 1.00 58.06 100 SER A CA 1
ATOM 775 C C . SER A 1 100 ? 5.625 -4.593 -20.268 1.00 58.06 100 SER A C 1
ATOM 777 O O . SER A 1 100 ? 6.178 -5.019 -21.281 1.00 58.06 100 SER A O 1
ATOM 779 N N . VAL A 1 101 ? 4.976 -3.422 -20.254 1.00 54.56 101 VAL A N 1
ATOM 780 C CA . VAL A 1 101 ? 4.881 -2.541 -21.432 1.00 54.56 101 VAL A CA 1
ATOM 781 C C . VAL A 1 101 ? 6.273 -2.136 -21.928 1.00 54.56 101 VAL A C 1
ATOM 783 O O . VAL A 1 101 ? 6.500 -1.989 -23.129 1.00 54.56 101 VAL A O 1
ATOM 786 N N . ARG A 1 102 ? 7.239 -1.986 -21.018 1.00 56.84 102 ARG A N 1
ATOM 787 C CA . ARG A 1 102 ? 8.606 -1.594 -21.372 1.00 56.84 102 ARG A CA 1
ATOM 788 C C . ARG A 1 102 ? 9.471 -2.752 -21.840 1.00 56.84 102 ARG A C 1
ATOM 790 O O . ARG A 1 102 ? 10.231 -2.543 -22.777 1.00 56.84 102 ARG A O 1
ATOM 797 N N . LEU A 1 103 ? 9.338 -3.947 -21.264 1.00 56.19 103 LEU A N 1
ATOM 798 C CA . LEU A 1 103 ? 9.980 -5.149 -21.808 1.00 56.19 103 LEU A CA 1
ATOM 799 C C . LEU A 1 103 ? 9.562 -5.395 -23.261 1.00 56.19 103 LEU A C 1
ATOM 801 O O . LEU A 1 103 ? 10.411 -5.681 -24.101 1.00 56.19 103 LEU A O 1
ATOM 805 N N . LEU A 1 104 ? 8.267 -5.244 -23.561 1.00 56.28 104 LEU A N 1
ATOM 806 C CA . LEU A 1 104 ? 7.747 -5.354 -24.925 1.00 56.28 104 LEU A CA 1
ATOM 807 C C . LEU A 1 104 ? 8.363 -4.281 -25.836 1.00 56.28 104 LEU A C 1
ATOM 809 O O . LEU A 1 104 ? 8.925 -4.612 -26.874 1.00 56.28 104 LEU A O 1
ATOM 813 N N . ARG A 1 105 ? 8.391 -3.016 -25.390 1.00 52.03 105 ARG A N 1
ATOM 814 C CA . ARG A 1 105 ? 8.988 -1.909 -26.159 1.00 52.03 105 ARG A CA 1
ATOM 815 C C . ARG A 1 105 ? 10.507 -2.034 -26.360 1.00 52.03 105 ARG A C 1
ATOM 817 O O . ARG A 1 105 ? 11.012 -1.588 -27.384 1.00 52.03 105 ARG A O 1
ATOM 824 N N . GLN A 1 106 ? 11.243 -2.610 -25.407 1.00 53.50 106 GLN A N 1
ATOM 825 C CA . GLN A 1 106 ? 12.678 -2.888 -25.558 1.00 53.50 106 GLN A CA 1
ATOM 826 C C . GLN A 1 106 ? 12.935 -4.033 -26.542 1.00 53.50 106 GLN A C 1
ATOM 828 O O . GLN A 1 106 ? 13.851 -3.921 -27.348 1.00 53.50 106 GLN A O 1
ATOM 833 N N . ARG A 1 107 ? 12.107 -5.088 -26.539 1.00 51.91 107 ARG A N 1
ATOM 834 C CA . ARG A 1 107 ? 12.200 -6.177 -27.526 1.00 51.91 107 ARG A CA 1
ATOM 835 C C . ARG A 1 107 ? 11.972 -5.693 -28.957 1.00 51.91 107 ARG A C 1
ATOM 837 O O . ARG A 1 107 ? 12.693 -6.116 -29.856 1.00 51.91 107 ARG A O 1
ATOM 844 N N . ASP A 1 108 ? 11.022 -4.785 -29.157 1.00 50.50 108 ASP A N 1
ATOM 845 C CA . ASP A 1 108 ? 10.772 -4.199 -30.478 1.00 50.50 108 ASP A CA 1
ATOM 846 C C . ASP A 1 108 ? 11.920 -3.278 -30.932 1.00 50.50 108 ASP A C 1
ATOM 848 O O . ASP A 1 108 ? 12.227 -3.219 -32.120 1.00 50.50 108 ASP A O 1
ATOM 852 N N . ALA A 1 109 ? 12.600 -2.597 -30.001 1.00 53.06 109 ALA A N 1
ATOM 853 C CA . ALA A 1 109 ? 13.753 -1.747 -30.311 1.00 53.06 109 ALA A CA 1
ATOM 854 C C . ALA A 1 109 ? 15.036 -2.544 -30.625 1.00 53.06 109 ALA A C 1
ATOM 856 O O . ALA A 1 109 ? 15.817 -2.112 -31.469 1.00 53.06 109 ALA A O 1
ATOM 857 N N . ASP A 1 110 ? 15.238 -3.706 -29.996 1.00 49.84 110 ASP A N 1
ATOM 858 C CA . ASP A 1 110 ? 16.365 -4.617 -30.282 1.00 49.84 110 ASP A CA 1
ATOM 859 C C . ASP A 1 110 ? 16.152 -5.437 -31.575 1.00 49.84 110 ASP A C 1
ATOM 861 O O . ASP A 1 110 ? 17.081 -6.024 -32.124 1.00 49.84 110 ASP A O 1
ATOM 865 N N . THR A 1 111 ? 14.920 -5.457 -32.099 1.00 49.81 111 THR A N 1
ATOM 866 C CA . THR A 1 111 ? 14.557 -6.133 -33.361 1.00 49.81 111 THR A CA 1
ATOM 867 C C . THR A 1 111 ? 14.426 -5.143 -34.529 1.00 49.81 111 THR A C 1
ATOM 869 O O . THR A 1 111 ? 13.828 -5.455 -35.558 1.00 49.81 111 THR A O 1
ATOM 872 N N . ALA A 1 112 ? 14.986 -3.936 -34.413 1.00 45.19 112 ALA A N 1
ATOM 873 C CA . A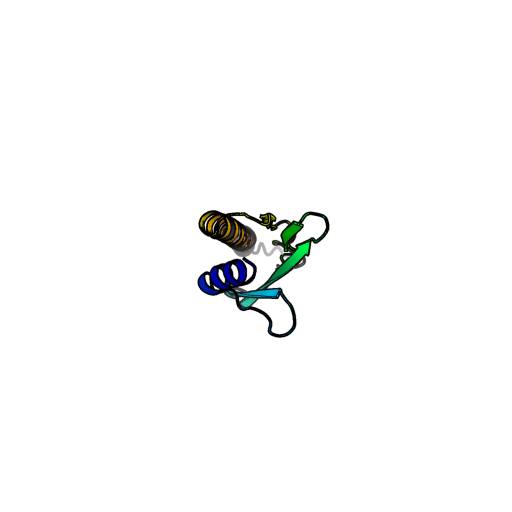LA A 1 112 ? 15.151 -3.049 -35.558 1.00 45.19 112 ALA A CA 1
ATOM 874 C C . ALA A 1 112 ? 16.469 -3.403 -36.278 1.00 45.19 112 ALA A C 1
ATOM 876 O O . ALA A 1 112 ? 17.539 -3.225 -35.693 1.00 45.19 112 ALA A O 1
ATOM 877 N N . PRO A 1 113 ? 16.448 -3.911 -37.527 1.00 48.34 113 PRO A N 1
ATOM 878 C CA . PRO A 1 113 ? 17.679 -4.170 -38.257 1.00 48.34 113 PRO A CA 1
ATOM 879 C C . PRO A 1 113 ? 18.416 -2.854 -38.494 1.00 48.34 113 PRO A C 1
ATOM 881 O O . PRO A 1 113 ? 17.862 -1.907 -39.054 1.00 48.34 113 PRO A O 1
ATOM 884 N N . SER A 1 114 ? 19.685 -2.830 -38.090 1.00 51.50 114 SER A N 1
ATOM 885 C CA . SER A 1 114 ? 20.684 -1.836 -38.464 1.00 51.50 114 SER A CA 1
ATOM 886 C C . SER A 1 114 ? 20.787 -1.761 -39.987 1.00 51.50 114 SER A C 1
ATOM 888 O O . SER A 1 114 ? 21.632 -2.408 -40.603 1.00 51.50 114 SER A O 1
ATOM 890 N N . SER A 1 115 ? 19.920 -0.982 -40.627 1.00 48.06 115 SER A N 1
ATOM 891 C CA . SER A 1 115 ? 20.094 -0.590 -42.016 1.00 48.06 115 SER A CA 1
ATOM 892 C C . SER A 1 115 ? 21.209 0.446 -42.064 1.00 48.06 115 SER A C 1
ATOM 894 O O . SER A 1 115 ? 20.986 1.654 -42.021 1.00 48.06 115 SER A O 1
ATOM 896 N N . THR A 1 116 ? 22.439 -0.063 -42.119 1.00 57.41 116 THR A N 1
ATOM 897 C CA . THR A 1 116 ? 23.573 0.633 -42.711 1.00 57.41 116 THR A CA 1
ATOM 898 C C . THR A 1 116 ? 23.151 1.126 -44.092 1.00 57.41 116 THR A C 1
ATOM 900 O O . THR A 1 116 ? 22.677 0.349 -44.921 1.00 57.41 116 THR A O 1
ATOM 903 N N . SER A 1 117 ? 23.321 2.412 -44.368 1.00 42.91 117 SER A N 1
ATOM 904 C CA . SER A 1 117 ? 23.376 2.899 -45.743 1.00 42.91 117 SER A CA 1
ATOM 905 C C . SER A 1 117 ? 24.474 3.952 -45.846 1.00 42.91 117 SER A C 1
ATOM 907 O O . SER A 1 117 ? 24.433 4.930 -45.099 1.00 42.91 117 SER A O 1
ATOM 909 N N . PRO A 1 118 ? 25.478 3.726 -46.709 1.00 60.97 118 PRO A N 1
ATOM 910 C CA . PRO A 1 118 ? 26.518 4.691 -47.007 1.00 60.97 118 PRO A CA 1
ATOM 911 C C . PRO A 1 118 ? 26.056 5.580 -48.162 1.00 60.97 118 PRO A C 1
ATOM 913 O O . PRO A 1 118 ? 25.655 5.045 -49.191 1.00 60.97 118 PRO A O 1
ATOM 916 N N . PHE A 1 119 ? 26.147 6.898 -48.007 1.00 46.28 119 PHE A N 1
ATOM 917 C CA . PHE A 1 119 ? 26.368 7.846 -49.102 1.00 46.28 119 PHE A CA 1
ATOM 918 C C . PHE A 1 119 ? 27.081 9.080 -48.557 1.00 46.28 119 PHE A C 1
ATOM 920 O O . PHE A 1 119 ? 26.677 9.555 -47.472 1.00 46.28 119 PHE A O 1
#

Secondary structure (DSSP, 8-state):
-HHHHHHHHHHTTPEEPSSSSEEEEEE--SS--EEEEEEEEEETTTTEEEEEEEE-EETTEETTTT--EEEETT--HHHHHHHHHHHHHH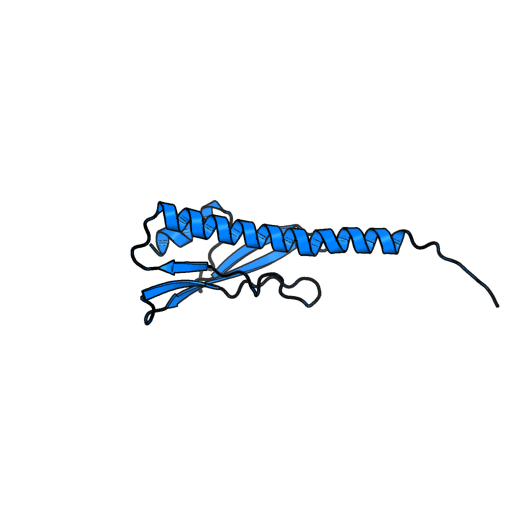HHHHHHHHHHHHHHHHHHHHTS-------